Protein AF-A0A9X1HHQ0-F1 (afdb_monomer_lite)

Radius of gyration: 24.88 Å; chains: 1; bounding box: 49×27×58 Å

pLDDT: mean 76.07, std 9.06, range [57.66, 93.69]

Organism: NCBI:txid2872310

Secondary structure (DSSP, 8-state):
-HHHHHHHHHTT-PPEETTTTEETTSHHHHHHHHHHHHHHHHHHHHHHHHHHHHHHHHHHTT-----GGG-TTEEE-TTS-EEE-HHHHHHHHT-

Sequence (95 aa):
CLKYIRLLKDKNIAVWFEKESINTMDSKGEVLITIMASLAQQESQSLSQNVKLGLQYRYQQGKVQVNHNHFLGYTKDSDGHLVIDPEQAEVVKRI

Foldseek 3Di:
DVVVLVVCVVVVHWDADPVVRDIPVDPVNVVVVVVVVVVVVVVVVVVVVVVVVVQVVCVVVVNDQDDQVPDFQWDADPVGDTDGDVVRVVVVVVD

Structure (mmCIF, N/CA/C/O backbone):
data_AF-A0A9X1HHQ0-F1
#
_entry.id   AF-A0A9X1HHQ0-F1
#
loop_
_atom_site.group_PDB
_atom_site.id
_atom_site.type_symbol
_atom_site.label_atom_id
_atom_site.label_alt_id
_atom_site.label_comp_id
_atom_site.label_asym_id
_atom_site.label_entity_id
_atom_site.label_seq_id
_atom_site.pdbx_PDB_ins_code
_atom_site.Cartn_x
_atom_site.Cartn_y
_atom_site.Cartn_z
_atom_site.occupancy
_atom_site.B_iso_or_equiv
_atom_site.auth_seq_id
_atom_site.auth_comp_id
_atom_site.auth_asym_id
_atom_site.auth_atom_id
_atom_site.pdbx_PDB_model_num
ATOM 1 N N . CYS A 1 1 ? -1.082 -0.474 -13.867 1.00 63.66 1 CYS A N 1
ATOM 2 C CA . CYS A 1 1 ? -0.317 0.361 -14.822 1.00 63.66 1 CYS A CA 1
ATOM 3 C C . CYS A 1 1 ? 0.235 -0.419 -16.016 1.00 63.66 1 CYS A C 1
ATOM 5 O O . CYS A 1 1 ? -0.195 -0.133 -17.124 1.00 63.66 1 CYS A O 1
ATOM 7 N N . LEU A 1 2 ? 1.098 -1.428 -15.824 1.00 71.12 2 LEU A N 1
ATOM 8 C CA . LEU A 1 2 ? 1.720 -2.211 -16.916 1.00 71.12 2 LEU A CA 1
ATOM 9 C C . LEU A 1 2 ? 0.749 -2.713 -18.001 1.00 71.12 2 LEU A C 1
ATOM 11 O O . LEU A 1 2 ? 1.048 -2.625 -19.188 1.00 71.12 2 LEU A O 1
ATOM 15 N N . LYS A 1 3 ? -0.434 -3.195 -17.600 1.00 75.12 3 LYS A N 1
ATOM 16 C CA . LYS A 1 3 ? -1.471 -3.682 -18.525 1.00 75.12 3 LYS A CA 1
ATOM 17 C C . LYS A 1 3 ? -1.901 -2.622 -19.549 1.00 75.12 3 LYS A C 1
ATOM 19 O O . LYS A 1 3 ? -2.075 -2.949 -20.714 1.00 75.12 3 LYS A O 1
ATOM 24 N N . TYR A 1 4 ? -2.043 -1.365 -19.128 1.00 76.62 4 TYR A N 1
ATOM 25 C CA . TYR A 1 4 ? -2.479 -0.276 -20.007 1.00 76.62 4 TYR A CA 1
ATOM 26 C C . TYR A 1 4 ? -1.377 0.171 -20.967 1.00 76.62 4 TYR A C 1
ATOM 28 O O . TYR A 1 4 ? -1.661 0.432 -22.127 1.00 76.62 4 TYR A O 1
ATOM 36 N N . ILE A 1 5 ? -0.120 0.180 -20.516 1.00 75.50 5 ILE A N 1
ATOM 37 C CA . ILE A 1 5 ? 1.028 0.489 -21.380 1.00 75.50 5 ILE A CA 1
ATOM 38 C C . ILE A 1 5 ? 1.179 -0.584 -22.471 1.00 75.50 5 ILE A C 1
ATOM 40 O O . ILE A 1 5 ? 1.379 -0.243 -23.631 1.00 75.50 5 ILE A O 1
ATOM 44 N N . ARG A 1 6 ? 0.998 -1.871 -22.130 1.00 75.00 6 ARG A N 1
ATOM 45 C CA . ARG A 1 6 ? 0.999 -2.970 -23.115 1.00 75.00 6 ARG A CA 1
ATOM 46 C C . ARG A 1 6 ? -0.145 -2.843 -24.128 1.00 75.00 6 ARG A C 1
ATOM 48 O O . ARG A 1 6 ? 0.104 -2.912 -25.320 1.00 75.00 6 ARG A O 1
ATOM 55 N N . LEU A 1 7 ? -1.359 -2.535 -23.667 1.00 80.38 7 LEU A N 1
ATOM 56 C CA . LEU A 1 7 ? -2.514 -2.300 -24.548 1.00 80.38 7 LEU A CA 1
ATOM 57 C C . LEU A 1 7 ? -2.316 -1.121 -25.516 1.00 80.38 7 LEU A C 1
ATOM 59 O O . LEU A 1 7 ? -2.824 -1.154 -26.633 1.00 80.38 7 LEU A O 1
ATOM 63 N N . LEU A 1 8 ? -1.625 -0.061 -25.086 1.00 80.19 8 LEU A N 1
ATOM 64 C CA . LEU A 1 8 ? -1.298 1.083 -25.942 1.00 80.19 8 LEU A CA 1
ATOM 65 C C . LEU A 1 8 ? -0.216 0.719 -26.968 1.00 80.19 8 LEU A C 1
ATOM 67 O O . LEU A 1 8 ? -0.358 1.070 -28.138 1.00 80.19 8 LEU A O 1
ATOM 71 N N . LYS A 1 9 ? 0.792 -0.065 -26.563 1.00 73.62 9 LYS A N 1
ATOM 72 C CA . LYS A 1 9 ? 1.820 -0.613 -27.462 1.00 73.62 9 LYS A CA 1
ATOM 73 C C . LYS A 1 9 ? 1.214 -1.510 -28.547 1.00 73.62 9 LYS A C 1
ATOM 75 O O . LYS A 1 9 ? 1.548 -1.335 -29.713 1.00 73.62 9 LYS A O 1
ATOM 80 N N . ASP A 1 10 ? 0.260 -2.378 -28.201 1.00 80.50 10 ASP A N 1
ATOM 81 C CA . ASP A 1 10 ? -0.459 -3.236 -29.164 1.00 80.50 10 ASP A CA 1
ATOM 82 C C . ASP A 1 10 ? -1.248 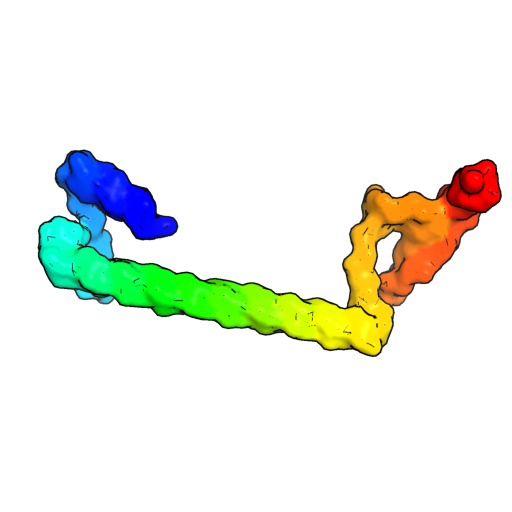-2.425 -30.209 1.00 80.50 10 ASP A C 1
ATOM 84 O O . ASP A 1 10 ? -1.518 -2.897 -31.312 1.00 80.50 10 ASP A O 1
ATOM 88 N N . LYS A 1 11 ? -1.602 -1.179 -29.875 1.00 85.12 11 LYS A N 1
ATOM 89 C CA . LYS A 1 11 ? -2.252 -0.216 -30.773 1.00 85.12 11 LYS A CA 1
ATOM 90 C C . LYS A 1 11 ? -1.266 0.719 -31.481 1.00 85.12 11 LYS A C 1
ATOM 92 O O . LYS A 1 11 ? -1.705 1.681 -32.106 1.00 85.12 11 LYS A O 1
ATOM 97 N N . ASN A 1 12 ? 0.041 0.455 -31.398 1.00 78.19 12 ASN A N 1
ATOM 98 C CA . ASN A 1 12 ? 1.109 1.302 -31.940 1.00 78.19 12 ASN A CA 1
ATOM 99 C C . ASN A 1 12 ? 1.136 2.733 -31.358 1.00 78.19 12 ASN A C 1
ATOM 101 O O . ASN A 1 12 ? 1.620 3.669 -31.995 1.00 78.19 12 ASN A O 1
ATOM 105 N N . ILE A 1 13 ? 0.625 2.921 -30.137 1.00 78.81 13 ILE A N 1
ATOM 106 C CA . ILE A 1 13 ? 0.623 4.210 -29.440 1.00 78.81 13 ILE A CA 1
ATOM 107 C C . ILE A 1 13 ? 1.834 4.259 -28.507 1.00 78.81 13 ILE A C 1
ATOM 109 O O . ILE A 1 13 ? 1.890 3.550 -27.500 1.00 78.81 13 ILE A O 1
ATOM 113 N N . ALA A 1 14 ? 2.800 5.117 -28.836 1.00 74.50 14 ALA A N 1
ATOM 114 C CA . ALA A 1 14 ? 3.984 5.339 -28.017 1.00 74.50 14 ALA A CA 1
ATOM 115 C C . ALA A 1 14 ? 3.654 6.205 -26.791 1.00 74.50 14 ALA A C 1
ATOM 117 O O . ALA A 1 14 ? 3.071 7.282 -26.905 1.00 74.50 14 ALA A O 1
ATOM 118 N N . VAL A 1 15 ? 4.072 5.748 -25.615 1.00 77.62 15 VAL A N 1
ATOM 119 C CA . VAL A 1 15 ? 4.075 6.524 -24.370 1.00 77.62 15 VAL A CA 1
ATOM 120 C C . VAL A 1 15 ? 5.503 6.988 -24.101 1.00 77.62 15 VAL A C 1
ATOM 122 O O . VAL A 1 15 ? 6.417 6.164 -23.985 1.00 77.62 15 VAL A O 1
ATOM 125 N N . TRP A 1 16 ? 5.685 8.302 -24.016 1.00 78.75 16 TRP A N 1
ATOM 126 C CA . TRP A 1 16 ? 6.960 8.932 -23.694 1.00 78.75 16 TRP A CA 1
ATOM 127 C C . TRP A 1 16 ? 6.998 9.316 -22.215 1.00 78.75 16 TRP A C 1
ATOM 129 O O . TRP A 1 16 ? 6.103 10.000 -21.721 1.00 78.75 16 TRP A O 1
ATOM 139 N N . PHE A 1 17 ? 8.040 8.887 -21.510 1.00 79.00 17 PHE A N 1
ATOM 140 C CA . PHE A 1 17 ? 8.288 9.281 -20.127 1.00 79.00 17 PHE A CA 1
ATOM 141 C C . PHE A 1 17 ? 9.312 10.417 -20.108 1.00 79.00 17 PHE A C 1
ATOM 143 O O . PHE A 1 17 ? 10.509 10.167 -20.217 1.00 79.00 17 PHE A O 1
ATOM 150 N N . GLU A 1 18 ? 8.851 11.663 -19.956 1.00 73.31 18 GLU A N 1
ATOM 151 C CA . GLU A 1 18 ? 9.713 12.859 -20.000 1.00 73.31 18 GLU A CA 1
ATOM 152 C C . GLU A 1 18 ? 10.811 12.849 -18.938 1.00 73.31 18 GLU A C 1
ATOM 154 O O . GLU A 1 18 ? 11.966 13.135 -19.232 1.00 73.31 18 GLU A O 1
ATOM 159 N N . LYS A 1 19 ? 10.459 12.472 -17.705 1.00 73.31 19 LYS A N 1
ATOM 160 C CA . LYS A 1 19 ? 11.385 12.495 -16.569 1.0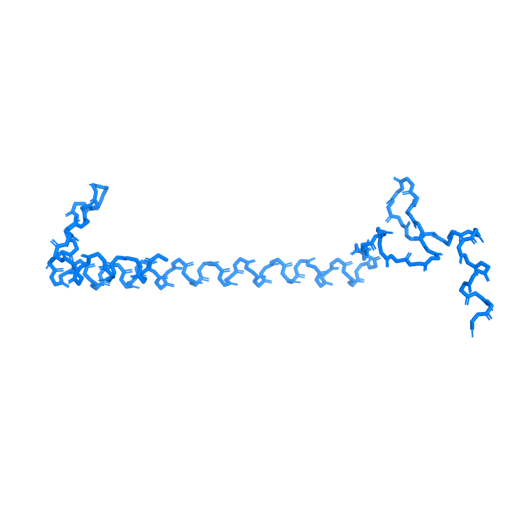0 73.31 19 LYS A CA 1
ATOM 161 C C . LYS A 1 19 ? 12.549 11.516 -16.728 1.00 73.31 19 LYS A C 1
ATOM 163 O O . LYS A 1 19 ? 13.635 11.781 -16.227 1.00 73.31 19 LYS A O 1
ATOM 168 N N . GLU A 1 20 ? 12.315 10.400 -17.412 1.00 68.19 20 GLU A N 1
ATOM 169 C CA . GLU A 1 20 ? 13.331 9.364 -17.617 1.00 68.19 20 GLU A CA 1
ATOM 170 C C . GLU A 1 20 ? 13.906 9.372 -19.039 1.00 68.19 20 GLU A C 1
ATOM 172 O O . GLU A 1 20 ? 14.852 8.644 -19.315 1.00 68.19 20 GLU A O 1
ATOM 177 N N . SER A 1 21 ? 13.387 10.232 -19.925 1.00 73.19 21 SER A N 1
ATOM 178 C CA . SER A 1 21 ? 13.742 10.312 -21.348 1.00 73.19 21 SER A CA 1
ATOM 179 C C . SER A 1 21 ? 13.603 8.966 -22.075 1.00 73.19 21 SER A C 1
ATOM 181 O O . SER A 1 21 ? 14.495 8.529 -22.805 1.00 73.19 21 SER A O 1
ATOM 183 N N . ILE A 1 22 ? 12.485 8.266 -21.837 1.00 73.81 22 ILE A N 1
ATOM 184 C CA . ILE A 1 22 ? 12.274 6.896 -22.330 1.00 73.81 22 ILE A CA 1
ATOM 185 C C . ILE A 1 22 ? 11.067 6.797 -23.241 1.00 73.81 22 ILE A C 1
ATOM 187 O O . ILE A 1 22 ? 9.960 7.221 -22.904 1.00 73.81 22 ILE A O 1
ATOM 191 N N . ASN A 1 23 ? 11.288 6.121 -24.368 1.00 74.81 23 ASN A N 1
ATOM 192 C CA . ASN A 1 23 ? 10.248 5.687 -25.281 1.00 74.81 23 ASN A CA 1
ATOM 193 C C . ASN A 1 23 ? 9.875 4.222 -25.015 1.00 74.81 23 ASN A C 1
ATOM 195 O O . ASN A 1 23 ? 10.725 3.334 -25.053 1.00 74.81 23 ASN A O 1
ATOM 199 N N . THR A 1 24 ? 8.588 3.960 -24.800 1.00 69.69 24 THR A N 1
ATOM 200 C CA . THR A 1 24 ? 8.030 2.603 -24.633 1.00 69.69 24 THR A C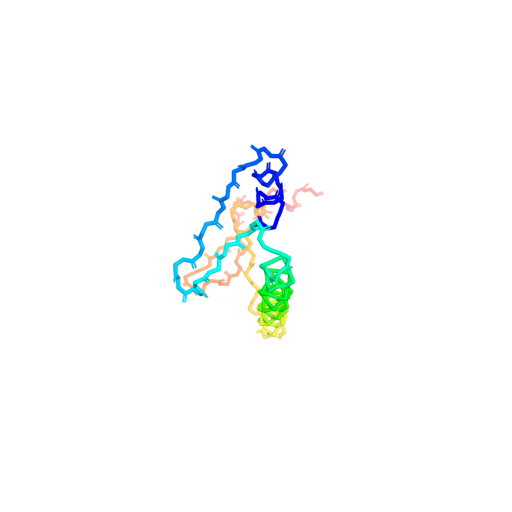A 1
ATOM 201 C C . THR A 1 24 ? 8.131 1.704 -25.866 1.00 69.69 24 THR A C 1
ATOM 203 O O . THR A 1 24 ? 7.948 0.491 -25.741 1.00 69.69 24 THR A O 1
ATOM 206 N N . MET A 1 25 ? 8.418 2.269 -27.041 1.00 70.69 25 MET A N 1
ATOM 207 C CA . MET A 1 25 ? 8.632 1.509 -28.277 1.00 70.69 25 MET A CA 1
ATOM 208 C C . MET A 1 25 ? 10.035 0.896 -28.374 1.00 70.69 25 MET A C 1
ATOM 210 O O . MET A 1 25 ? 10.219 -0.052 -29.134 1.00 70.69 25 MET A O 1
ATOM 214 N N . ASP A 1 26 ? 11.012 1.392 -27.607 1.00 71.25 26 ASP A N 1
ATOM 215 C CA . ASP A 1 26 ? 12.359 0.820 -27.586 1.00 71.25 26 ASP A CA 1
ATOM 216 C C . ASP A 1 26 ? 12.434 -0.381 -26.625 1.00 71.25 26 ASP A C 1
ATOM 218 O O . ASP A 1 26 ? 11.857 -0.388 -25.534 1.00 71.25 26 ASP A O 1
ATOM 222 N N . SER A 1 27 ? 13.193 -1.400 -27.023 1.00 66.19 27 SER A N 1
ATOM 223 C CA . SER A 1 27 ? 13.471 -2.627 -26.263 1.00 66.19 27 SER A CA 1
ATOM 224 C C . SER A 1 27 ? 13.989 -2.360 -24.840 1.00 66.19 27 SER A C 1
ATOM 226 O O . SER A 1 27 ? 13.658 -3.089 -23.904 1.00 66.19 27 SER A O 1
ATOM 228 N N . LYS A 1 28 ? 14.738 -1.266 -24.647 1.00 67.19 28 LYS A N 1
ATOM 229 C CA . LYS A 1 28 ? 15.244 -0.820 -23.339 1.00 67.19 28 LYS A CA 1
ATOM 230 C C . LYS A 1 28 ? 14.142 -0.287 -22.416 1.00 67.19 28 LYS A C 1
ATOM 232 O O . LYS A 1 28 ? 14.227 -0.459 -21.200 1.00 67.19 28 LYS A O 1
ATOM 237 N N . GLY A 1 29 ? 13.096 0.320 -22.982 1.00 68.75 29 GLY A N 1
ATOM 238 C CA . GLY A 1 29 ? 11.979 0.886 -22.225 1.00 68.75 29 GLY A CA 1
ATOM 239 C C . GLY A 1 29 ? 11.125 -0.185 -21.550 1.00 68.75 29 GLY A C 1
ATOM 240 O O . GLY A 1 29 ? 10.689 -0.010 -20.415 1.00 68.75 29 GLY A O 1
ATOM 241 N N . GLU A 1 30 ? 10.938 -1.336 -22.196 1.00 71.00 30 GLU A N 1
ATOM 242 C CA . GLU A 1 30 ? 10.144 -2.436 -21.636 1.00 71.00 30 GLU A CA 1
ATOM 243 C C . GLU A 1 30 ? 10.801 -3.072 -20.403 1.00 71.00 30 GLU A C 1
ATOM 245 O O . GLU A 1 30 ? 10.125 -3.341 -19.402 1.00 71.00 30 GLU A O 1
ATOM 250 N N . VAL A 1 31 ? 12.124 -3.252 -20.443 1.00 76.88 31 VAL A N 1
ATOM 251 C CA . VAL A 1 31 ? 12.896 -3.775 -19.310 1.00 76.88 31 VAL A CA 1
ATOM 252 C C . VAL A 1 31 ? 12.827 -2.807 -18.130 1.00 76.88 31 VAL A C 1
ATOM 254 O O . VAL A 1 31 ? 12.502 -3.230 -17.019 1.00 76.88 31 VAL A O 1
ATOM 257 N N . LEU A 1 32 ? 13.043 -1.507 -18.357 1.00 77.25 32 LEU A N 1
ATOM 258 C CA . LEU A 1 32 ? 13.016 -0.531 -17.268 1.00 77.25 32 LEU A CA 1
ATOM 259 C C . LEU A 1 32 ? 11.625 -0.386 -16.640 1.00 77.25 32 LEU A C 1
ATOM 261 O O . LEU A 1 32 ? 11.504 -0.366 -15.419 1.00 77.25 32 LEU A O 1
ATOM 265 N N . ILE A 1 33 ? 10.560 -0.358 -17.445 1.00 78.00 33 ILE A N 1
ATOM 266 C CA . ILE A 1 33 ? 9.186 -0.284 -16.925 1.00 78.00 33 ILE A CA 1
ATOM 267 C C . ILE A 1 33 ? 8.846 -1.531 -16.112 1.00 78.00 33 ILE A 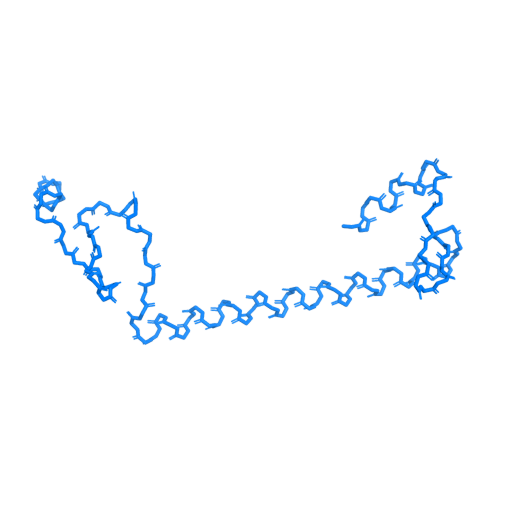C 1
ATOM 269 O O . ILE A 1 33 ? 8.169 -1.434 -15.089 1.00 78.00 33 ILE A O 1
ATOM 273 N N . THR A 1 34 ? 9.327 -2.700 -16.534 1.00 80.56 34 THR A N 1
ATOM 274 C CA . THR A 1 34 ? 9.142 -3.942 -15.778 1.00 80.56 34 THR A CA 1
ATOM 275 C C . THR A 1 34 ? 9.870 -3.879 -14.432 1.00 80.56 34 THR A C 1
ATOM 277 O O . THR A 1 34 ? 9.288 -4.249 -13.411 1.00 80.56 34 THR A O 1
ATOM 280 N N . ILE A 1 35 ? 11.096 -3.346 -14.396 1.00 82.81 35 ILE A N 1
ATOM 281 C CA . ILE A 1 35 ? 11.862 -3.138 -13.156 1.00 82.81 35 ILE A CA 1
ATOM 282 C C . ILE A 1 35 ? 11.154 -2.134 -12.238 1.00 82.81 35 ILE A C 1
ATOM 284 O O . ILE A 1 35 ? 10.894 -2.452 -11.080 1.00 82.81 35 ILE A O 1
ATOM 288 N N . MET A 1 36 ? 10.769 -0.962 -12.750 1.00 81.56 36 MET A N 1
ATOM 289 C CA . MET A 1 36 ? 10.047 0.058 -11.979 1.00 81.56 36 MET A CA 1
ATOM 290 C C . MET A 1 36 ? 8.724 -0.469 -11.425 1.00 81.56 36 MET A C 1
ATOM 292 O O . MET A 1 36 ? 8.384 -0.221 -10.271 1.00 81.56 36 MET A O 1
ATOM 296 N N . ALA A 1 37 ? 7.980 -1.233 -12.224 1.00 84.06 37 ALA A N 1
ATOM 297 C CA . ALA A 1 37 ? 6.753 -1.862 -11.765 1.00 84.06 37 ALA A CA 1
ATOM 298 C C . ALA A 1 37 ? 7.014 -2.902 -10.670 1.00 84.06 37 ALA A C 1
ATOM 300 O O . ALA A 1 37 ? 6.216 -3.005 -9.743 1.00 84.06 37 ALA A O 1
ATOM 301 N N . SER A 1 38 ? 8.120 -3.644 -10.757 1.00 86.00 38 SER A N 1
ATOM 302 C CA . SER A 1 38 ? 8.514 -4.625 -9.740 1.00 86.00 38 SER A CA 1
ATOM 303 C C . SER A 1 38 ? 8.880 -3.938 -8.422 1.00 86.00 38 SER A C 1
ATOM 305 O O . SER A 1 38 ? 8.410 -4.362 -7.369 1.00 86.00 38 SER A O 1
ATOM 307 N N . LEU A 1 39 ? 9.627 -2.830 -8.482 1.00 86.38 39 LEU A N 1
ATOM 308 C CA . LEU A 1 39 ? 9.958 -2.004 -7.317 1.00 86.38 39 LEU A CA 1
ATOM 309 C C . LEU A 1 39 ? 8.703 -1.404 -6.673 1.00 86.38 39 LEU A C 1
ATOM 311 O O . LEU A 1 39 ? 8.465 -1.609 -5.486 1.00 86.38 39 LEU A O 1
ATOM 315 N N . ALA A 1 40 ? 7.840 -0.756 -7.459 1.00 82.00 40 ALA A N 1
ATOM 316 C CA . ALA A 1 40 ? 6.588 -0.191 -6.956 1.00 82.00 40 ALA A CA 1
ATOM 317 C C . ALA A 1 40 ? 5.659 -1.268 -6.360 1.00 82.00 40 ALA A C 1
ATOM 319 O O . ALA A 1 40 ? 4.973 -1.036 -5.362 1.00 82.00 40 ALA A O 1
ATOM 320 N N . GLN A 1 41 ? 5.642 -2.470 -6.946 1.00 86.44 41 GLN A N 1
ATOM 321 C CA . GLN A 1 41 ? 4.891 -3.608 -6.421 1.00 86.44 41 GLN A CA 1
ATOM 322 C C . GLN A 1 41 ? 5.451 -4.081 -5.073 1.00 86.44 41 GLN A C 1
ATOM 324 O O . GLN A 1 41 ? 4.672 -4.350 -4.156 1.00 86.44 41 GLN A O 1
ATOM 329 N N . GLN A 1 42 ? 6.776 -4.163 -4.941 1.00 92.12 42 GLN A N 1
ATOM 330 C CA . GLN A 1 42 ? 7.447 -4.528 -3.695 1.00 92.12 42 GLN A CA 1
ATOM 331 C C . GLN A 1 42 ? 7.189 -3.490 -2.594 1.00 92.12 42 GLN A C 1
ATOM 333 O O . GLN A 1 42 ? 6.855 -3.860 -1.468 1.00 92.12 42 GLN A O 1
ATOM 338 N N . GLU A 1 43 ? 7.271 -2.197 -2.911 1.00 88.19 43 GLU A N 1
ATOM 339 C CA . GLU A 1 43 ? 6.959 -1.115 -1.971 1.00 88.19 43 GLU A CA 1
ATOM 340 C C . GLU A 1 43 ? 5.501 -1.164 -1.509 1.00 88.19 43 GLU A C 1
ATOM 342 O O . GLU A 1 43 ? 5.222 -1.081 -0.312 1.00 88.19 43 GLU A O 1
ATOM 347 N N . SER A 1 44 ? 4.562 -1.376 -2.435 1.00 91.44 44 SER A N 1
ATOM 348 C CA . SER A 1 44 ? 3.141 -1.519 -2.107 1.00 91.44 44 SER A CA 1
ATOM 349 C C . SER A 1 44 ? 2.880 -2.711 -1.177 1.00 91.44 44 SER A C 1
ATOM 351 O O . SER A 1 44 ? 2.119 -2.599 -0.211 1.00 91.44 44 SER A O 1
ATOM 353 N N . GLN A 1 45 ? 3.546 -3.846 -1.421 1.00 93.44 45 GLN A N 1
ATOM 354 C CA . GLN A 1 45 ? 3.455 -5.025 -0.557 1.00 93.44 45 GLN A CA 1
ATOM 355 C C . GLN A 1 45 ? 4.037 -4.763 0.834 1.00 93.44 45 GLN A C 1
ATOM 357 O O . GLN A 1 45 ? 3.381 -5.078 1.827 1.00 93.44 45 GLN A O 1
ATOM 362 N N . SER A 1 46 ? 5.221 -4.149 0.906 1.00 93.69 46 SER A N 1
ATOM 363 C CA . SER A 1 46 ? 5.867 -3.761 2.164 1.00 93.69 46 SER A CA 1
ATOM 364 C C . SER A 1 46 ? 4.974 -2.825 2.984 1.00 93.69 46 SER A C 1
ATOM 366 O O . SER A 1 46 ? 4.698 -3.080 4.157 1.00 93.69 46 SER A O 1
ATOM 368 N N . LEU A 1 47 ? 4.402 -1.797 2.349 1.00 92.94 47 LEU A N 1
ATOM 369 C CA . LEU A 1 47 ? 3.471 -0.878 3.000 1.00 92.94 47 LEU A CA 1
ATOM 370 C C . LEU A 1 47 ? 2.228 -1.605 3.532 1.00 92.94 47 LEU A C 1
ATOM 372 O O . LEU A 1 47 ? 1.827 -1.394 4.677 1.00 92.94 47 LEU A O 1
ATOM 376 N N . SER A 1 48 ? 1.629 -2.489 2.730 1.00 92.38 48 SER A N 1
ATOM 377 C CA . SER A 1 48 ? 0.463 -3.274 3.150 1.00 92.38 48 SER A CA 1
ATOM 378 C C . SER A 1 48 ? 0.777 -4.173 4.350 1.00 92.38 48 SER A C 1
ATOM 380 O O . SER A 1 48 ? -0.026 -4.259 5.283 1.00 92.38 48 SER A O 1
ATOM 382 N N . GLN A 1 49 ? 1.951 -4.812 4.363 1.00 93.69 49 GLN A N 1
ATOM 383 C CA . GLN A 1 49 ? 2.409 -5.614 5.497 1.00 93.69 49 GLN A CA 1
ATOM 384 C C . GLN A 1 49 ? 2.581 -4.760 6.754 1.00 93.69 49 GLN A C 1
ATOM 386 O O . GLN A 1 49 ? 2.062 -5.131 7.806 1.00 93.69 49 GLN A O 1
ATOM 391 N N . ASN A 1 50 ? 3.208 -3.589 6.640 1.00 93.00 50 ASN A N 1
ATOM 392 C CA . ASN A 1 50 ? 3.393 -2.674 7.767 1.00 93.00 50 ASN A CA 1
ATOM 393 C C . ASN A 1 50 ? 2.055 -2.198 8.350 1.00 93.00 50 ASN A C 1
ATOM 395 O O . ASN A 1 50 ? 1.884 -2.168 9.569 1.00 93.00 50 ASN A O 1
ATOM 399 N N . VAL A 1 51 ? 1.068 -1.897 7.499 1.00 89.94 51 VAL A N 1
ATOM 400 C CA . VAL A 1 51 ? -0.289 -1.540 7.945 1.00 89.94 51 VAL A CA 1
ATOM 401 C C . VAL A 1 51 ? -0.948 -2.700 8.696 1.00 89.94 51 VAL A C 1
ATOM 403 O O . VAL A 1 51 ? -1.501 -2.488 9.777 1.00 89.94 51 VAL A O 1
ATOM 406 N N . LYS A 1 52 ? -0.869 -3.930 8.167 1.00 89.56 52 LYS A N 1
ATOM 407 C CA . LYS A 1 52 ? -1.418 -5.127 8.831 1.00 89.56 52 LYS A CA 1
ATOM 408 C C . LYS A 1 52 ? -0.755 -5.384 10.180 1.00 89.56 52 LYS A C 1
ATOM 410 O O . LYS A 1 52 ? -1.456 -5.643 11.155 1.00 89.56 52 LYS A O 1
ATOM 415 N N . LEU A 1 53 ? 0.567 -5.263 10.250 1.00 90.75 53 LEU A N 1
ATOM 416 C CA . LEU A 1 53 ? 1.322 -5.432 11.486 1.00 90.75 53 LEU A CA 1
ATOM 417 C C . LEU A 1 53 ? 0.937 -4.354 12.517 1.00 90.75 53 LEU A C 1
ATOM 419 O O . LEU A 1 53 ? 0.673 -4.665 13.674 1.00 90.75 53 LEU A O 1
ATOM 423 N N . GLY A 1 54 ? 0.786 -3.098 12.087 1.00 90.62 54 GLY A N 1
ATOM 424 C CA . GLY A 1 54 ? 0.292 -2.012 12.941 1.00 90.62 54 GLY A CA 1
ATOM 425 C C . GLY A 1 54 ? -1.145 -2.217 13.439 1.00 90.62 54 GLY A C 1
ATOM 426 O O . GLY A 1 54 ? -1.487 -1.799 14.545 1.00 90.62 54 GLY A O 1
ATOM 427 N N . LEU A 1 55 ? -2.007 -2.871 12.656 1.00 85.88 55 LEU A N 1
ATOM 428 C CA . LEU A 1 55 ? -3.331 -3.318 13.106 1.00 85.88 55 LEU A CA 1
ATOM 429 C C . LEU A 1 55 ? -3.224 -4.443 14.144 1.00 85.88 55 LEU A C 1
ATOM 431 O O . LEU A 1 55 ? -3.866 -4.351 15.186 1.00 85.88 55 LEU A O 1
ATOM 435 N N . GLN A 1 56 ? -2.372 -5.446 13.916 1.00 86.44 56 GLN A N 1
ATOM 436 C CA . GLN A 1 56 ? -2.142 -6.534 14.874 1.00 86.44 56 GLN A CA 1
ATOM 437 C C . GLN A 1 56 ? -1.622 -6.021 16.222 1.00 86.44 56 GLN A C 1
ATOM 439 O O . GLN A 1 56 ? -2.150 -6.414 17.260 1.00 86.44 56 GLN A O 1
ATOM 444 N N . TYR A 1 57 ? -0.662 -5.092 16.224 1.00 88.31 57 TYR A N 1
ATOM 445 C CA . TYR A 1 57 ? -0.185 -4.466 17.460 1.00 88.31 57 TYR A CA 1
ATOM 446 C C . TYR A 1 57 ? -1.290 -3.698 18.188 1.00 88.31 57 TYR A C 1
ATOM 448 O O . TYR A 1 57 ? -1.394 -3.773 19.411 1.00 88.31 57 TYR A O 1
ATOM 456 N N . ARG A 1 58 ? -2.157 -2.990 17.452 1.00 83.62 58 ARG A N 1
ATOM 457 C CA . ARG A 1 58 ? -3.320 -2.320 18.051 1.00 83.62 58 ARG A CA 1
ATOM 458 C C . ARG A 1 58 ? -4.290 -3.318 18.681 1.00 83.62 58 ARG A C 1
ATOM 460 O O . ARG A 1 58 ? -4.758 -3.067 19.788 1.00 83.62 58 ARG A O 1
ATOM 467 N N . TYR A 1 59 ? -4.534 -4.459 18.037 1.00 81.81 59 TYR A N 1
ATOM 468 C CA . TYR A 1 59 ? -5.365 -5.525 18.601 1.00 81.81 59 TYR A CA 1
ATOM 469 C C . TYR A 1 59 ? -4.753 -6.148 19.862 1.00 81.81 59 TYR A C 1
ATOM 471 O O . TYR A 1 59 ? -5.474 -6.347 20.834 1.00 81.81 59 TYR A O 1
ATOM 479 N N . GLN A 1 60 ? -3.435 -6.376 19.897 1.00 82.19 60 GLN A N 1
ATOM 480 C CA . GLN A 1 60 ? -2.734 -6.861 21.097 1.00 82.19 60 GLN A CA 1
ATOM 481 C C . GLN A 1 60 ? -2.833 -5.882 22.277 1.00 82.19 60 GLN A C 1
ATOM 483 O O . GLN A 1 60 ? -2.897 -6.306 23.425 1.00 82.19 60 GLN A O 1
ATOM 488 N N . GLN A 1 61 ? -2.891 -4.576 22.003 1.00 83.81 61 GLN A N 1
ATOM 489 C CA . GLN A 1 61 ? -3.107 -3.533 23.013 1.00 83.81 61 GLN A CA 1
ATOM 490 C C . GLN A 1 61 ? -4.590 -3.338 23.389 1.00 83.81 61 GLN A C 1
ATOM 492 O O . GLN A 1 61 ? -4.914 -2.381 24.088 1.00 83.81 61 GLN A O 1
ATOM 497 N N . GLY A 1 62 ? -5.506 -4.177 22.889 1.00 74.75 62 GLY A N 1
ATOM 498 C CA . GLY A 1 62 ? -6.949 -4.060 23.138 1.00 74.75 62 GLY A CA 1
ATOM 499 C C . GLY A 1 62 ? -7.644 -2.917 22.384 1.00 74.75 62 GLY A C 1
ATOM 500 O O . GLY A 1 62 ? -8.840 -2.701 22.558 1.00 74.75 62 GLY A O 1
ATOM 501 N N . LYS A 1 63 ? -6.937 -2.195 21.505 1.00 71.12 63 LYS A N 1
ATOM 502 C CA . LYS A 1 63 ? -7.472 -1.071 20.717 1.00 71.12 63 LYS A CA 1
ATOM 503 C C . LYS A 1 63 ? -8.107 -1.576 19.424 1.00 71.12 63 LYS A C 1
ATOM 505 O O . LYS A 1 63 ? -7.591 -1.355 18.325 1.00 71.12 63 LYS A O 1
ATOM 510 N N . VAL A 1 64 ? -9.223 -2.289 19.548 1.00 66.31 64 VAL A N 1
ATOM 511 C CA . VAL A 1 64 ? -9.961 -2.821 18.396 1.00 66.31 64 VAL A CA 1
ATOM 512 C C . VAL A 1 64 ? -10.865 -1.733 17.809 1.00 66.31 64 VAL A C 1
ATOM 514 O O . VAL A 1 64 ? -11.808 -1.271 18.445 1.00 66.31 64 VAL A O 1
ATOM 517 N N . GLN A 1 65 ? -10.605 -1.319 16.566 1.00 65.12 65 GLN A N 1
ATOM 518 C CA . GLN A 1 65 ? -11.560 -0.511 15.803 1.00 65.12 65 GLN A CA 1
ATOM 519 C C . GLN A 1 65 ? -12.589 -1.429 15.141 1.00 65.12 65 GLN A C 1
ATOM 521 O O . GLN A 1 65 ? -12.340 -1.977 14.070 1.00 65.12 65 GLN A O 1
ATOM 526 N N . VAL A 1 66 ? -13.742 -1.598 15.786 1.00 66.94 66 VAL A N 1
ATOM 527 C CA . VAL A 1 66 ? -14.906 -2.270 15.195 1.00 66.94 66 VAL A CA 1
ATOM 528 C C . VAL A 1 66 ? -15.777 -1.235 14.479 1.00 66.94 66 VAL A C 1
ATOM 530 O O . VAL A 1 66 ? -15.917 -0.093 14.933 1.00 66.94 66 VAL A O 1
ATOM 533 N N . ASN A 1 67 ? -16.332 -1.623 13.330 1.00 62.72 67 ASN A N 1
ATOM 534 C CA . ASN A 1 67 ? -17.287 -0.808 12.589 1.00 62.72 67 ASN A CA 1
ATOM 535 C C . ASN A 1 67 ? -18.631 -0.792 13.335 1.00 62.72 67 ASN A C 1
ATOM 537 O O . ASN A 1 67 ? -19.400 -1.743 13.252 1.00 62.72 67 ASN A O 1
ATOM 541 N N . HIS A 1 68 ? -18.897 0.288 14.064 1.00 62.56 68 HIS A N 1
ATOM 542 C CA . HIS A 1 68 ? -20.102 0.471 14.878 1.00 62.56 68 HIS A CA 1
ATOM 543 C C . HIS A 1 68 ? -21.368 0.702 14.039 1.00 62.56 68 HIS A C 1
ATOM 545 O O . HIS A 1 68 ? -22.464 0.504 14.542 1.00 62.56 68 HIS A O 1
ATOM 551 N N . ASN A 1 69 ? -21.251 1.037 12.747 1.00 61.38 69 ASN A N 1
ATOM 552 C CA . ASN A 1 69 ? -22.427 1.258 11.895 1.00 61.38 69 ASN A CA 1
ATOM 553 C C . ASN A 1 69 ? -23.200 -0.030 11.572 1.00 61.38 69 ASN A C 1
ATOM 555 O O . ASN A 1 69 ? -24.321 0.048 11.087 1.00 61.38 69 ASN A O 1
ATOM 559 N N . HIS A 1 70 ? -22.590 -1.203 11.758 1.00 63.28 70 HIS A N 1
ATOM 560 C CA . HIS A 1 70 ? -23.200 -2.500 11.432 1.00 63.28 70 HIS A CA 1
ATOM 561 C C . HIS A 1 70 ? -23.051 -3.522 12.573 1.00 63.28 70 HIS A C 1
ATOM 563 O O . HIS A 1 70 ? -23.251 -4.716 12.352 1.00 63.28 70 HIS A O 1
ATOM 569 N N . PHE A 1 71 ? -22.674 -3.086 13.783 1.00 68.88 71 PHE A N 1
ATOM 570 C CA . PHE A 1 71 ? -22.486 -3.976 14.930 1.00 68.88 71 PHE A CA 1
ATOM 571 C C . PHE A 1 71 ? -23.670 -3.837 15.894 1.00 68.88 71 PHE A C 1
ATOM 573 O O . PHE A 1 71 ? -23.722 -2.923 16.709 1.00 68.88 71 PHE A O 1
ATOM 580 N N . LEU A 1 72 ? -24.655 -4.725 15.739 1.00 68.62 72 LEU A N 1
ATOM 581 C CA . LEU A 1 72 ? -25.914 -4.691 16.487 1.00 68.62 72 LEU A CA 1
ATOM 582 C C . LEU A 1 72 ? -25.663 -4.868 17.996 1.00 68.62 72 LEU A C 1
ATOM 584 O O . LEU A 1 72 ? -24.955 -5.793 18.398 1.00 68.62 72 LEU A O 1
ATOM 588 N N . GLY A 1 73 ? -26.261 -4.014 18.828 1.00 68.44 73 GLY A N 1
ATOM 589 C CA . GLY A 1 73 ? -26.160 -4.112 20.292 1.00 68.44 73 GLY A CA 1
ATOM 590 C C . GLY A 1 73 ? -24.961 -3.395 20.922 1.00 68.44 73 GLY A C 1
ATOM 591 O O . GLY A 1 73 ? -24.829 -3.416 22.146 1.00 68.44 73 GLY A O 1
ATOM 592 N N . TYR A 1 74 ? -24.103 -2.745 20.128 1.00 70.19 74 TYR A N 1
ATOM 593 C CA . TYR A 1 74 ? -22.924 -2.028 20.619 1.00 70.19 74 TYR A CA 1
ATOM 594 C C . TYR A 1 74 ? -22.752 -0.670 19.927 1.00 70.19 74 TYR A C 1
ATOM 596 O O . TYR A 1 74 ? -22.787 -0.564 18.704 1.00 70.19 74 TYR A O 1
ATOM 604 N N . THR A 1 75 ? -22.471 0.361 20.718 1.00 71.38 75 THR A N 1
ATOM 605 C CA . THR A 1 75 ? -22.126 1.720 20.282 1.00 71.38 75 THR A CA 1
ATOM 606 C C . THR A 1 75 ? -20.719 2.106 20.766 1.00 71.38 75 THR A C 1
ATOM 608 O O . THR A 1 75 ? -20.043 1.305 21.413 1.00 71.38 75 THR A O 1
ATOM 611 N N . LYS A 1 76 ? -20.227 3.302 20.425 1.00 68.19 76 LYS A N 1
ATOM 612 C CA . LYS A 1 76 ? -18.951 3.838 20.932 1.00 68.19 76 LYS A CA 1
ATOM 613 C C . LYS A 1 76 ? -19.172 4.951 21.952 1.00 68.19 76 LYS A C 1
ATOM 615 O O . LYS A 1 76 ? -20.020 5.810 21.728 1.00 68.19 76 LYS A O 1
ATOM 620 N N . ASP A 1 77 ? -18.376 4.965 23.022 1.00 69.56 77 ASP A N 1
ATOM 621 C CA . ASP A 1 77 ? -18.279 6.129 23.913 1.00 69.56 77 ASP A CA 1
ATOM 622 C C . ASP A 1 77 ? -17.425 7.258 23.301 1.00 69.56 77 ASP A C 1
ATOM 624 O O . ASP A 1 77 ? -16.850 7.123 22.214 1.00 69.56 77 ASP A O 1
ATOM 628 N N . SER A 1 78 ? -17.332 8.384 24.014 1.00 70.69 78 SER A N 1
ATOM 629 C CA . SER A 1 78 ? -16.499 9.541 23.654 1.00 70.69 78 SER A CA 1
ATOM 630 C C . SER A 1 78 ? -15.010 9.214 23.490 1.00 70.69 78 SER A C 1
ATOM 632 O O . SER A 1 78 ? -14.312 9.917 22.762 1.00 70.69 78 SER A O 1
ATOM 634 N N . ASP A 1 79 ? -14.539 8.143 24.126 1.00 67.12 79 ASP A N 1
ATOM 635 C CA . ASP A 1 79 ? -13.157 7.664 24.103 1.00 67.12 79 ASP A CA 1
ATOM 636 C C . ASP A 1 79 ? -12.933 6.558 23.048 1.00 67.12 79 ASP A C 1
ATOM 638 O O . ASP A 1 79 ? -11.812 6.089 22.827 1.00 67.12 79 ASP A O 1
ATOM 642 N N . GLY A 1 80 ? -13.986 6.177 22.318 1.00 67.94 80 GLY A N 1
ATOM 643 C CA . GLY A 1 80 ? -13.959 5.217 21.226 1.00 67.94 80 GLY A CA 1
ATOM 644 C C . GLY A 1 80 ? -13.995 3.747 21.650 1.00 67.94 80 GLY A C 1
ATOM 645 O O . GLY A 1 80 ? -13.758 2.892 20.783 1.00 67.94 80 GLY A O 1
ATOM 646 N N . HIS A 1 81 ? -14.299 3.448 22.918 1.00 70.62 81 HIS A N 1
ATOM 647 C CA . HIS A 1 81 ? -14.516 2.087 23.412 1.00 70.62 81 HIS A CA 1
ATOM 648 C C . HIS A 1 81 ? -15.913 1.583 23.051 1.00 70.62 81 HIS A C 1
ATOM 650 O O . HIS A 1 81 ? -16.865 2.354 22.978 1.00 70.62 81 HIS A O 1
ATOM 656 N N . LEU A 1 82 ? -16.035 0.274 22.819 1.00 72.31 82 LEU A N 1
ATOM 657 C CA . LEU A 1 82 ? -17.321 -0.370 22.555 1.00 72.31 82 LEU A CA 1
ATOM 658 C C . LEU A 1 82 ? -18.120 -0.483 23.851 1.00 72.31 82 LEU A C 1
ATOM 660 O O . LEU A 1 82 ? -17.706 -1.180 24.777 1.00 72.31 82 LEU A O 1
ATOM 664 N N . VAL A 1 83 ? -19.276 0.166 23.884 1.00 72.06 83 VAL A N 1
ATOM 665 C CA . VAL A 1 83 ? -20.236 0.118 24.987 1.00 72.06 83 VAL A CA 1
ATOM 666 C C . VAL A 1 83 ? -21.514 -0.543 24.487 1.00 72.06 83 VAL A C 1
ATOM 668 O O . VAL A 1 83 ? -21.879 -0.405 23.324 1.00 72.06 83 VAL A O 1
ATOM 671 N N . ILE A 1 84 ? -22.180 -1.304 25.350 1.00 73.50 84 ILE A N 1
ATOM 672 C CA . ILE A 1 84 ? -23.453 -1.949 25.018 1.00 73.50 84 ILE A CA 1
ATOM 673 C C . ILE A 1 84 ? -24.515 -0.864 24.818 1.00 73.50 84 ILE A C 1
ATOM 675 O O . ILE A 1 84 ? -24.682 -0.011 25.688 1.00 73.50 84 ILE A O 1
ATOM 679 N N . ASP A 1 85 ? -25.233 -0.917 23.697 1.00 78.12 85 ASP A N 1
ATOM 680 C CA . ASP A 1 85 ? -26.419 -0.090 23.473 1.00 78.12 85 ASP A CA 1
ATOM 681 C C . ASP A 1 85 ? -27.633 -0.798 24.100 1.00 78.12 85 ASP A C 1
ATOM 683 O O . ASP A 1 85 ? -28.056 -1.831 23.575 1.00 78.12 85 ASP A O 1
ATOM 687 N N . PRO A 1 86 ? -28.181 -0.306 25.227 1.00 72.00 86 PRO A N 1
ATOM 688 C CA . PRO A 1 86 ? -29.250 -0.988 25.946 1.00 72.00 86 PRO A CA 1
ATOM 689 C C . PRO A 1 86 ? -30.531 -1.168 25.117 1.00 72.00 86 PRO A C 1
ATOM 691 O O . PRO A 1 86 ? -31.184 -2.196 25.290 1.00 72.00 86 PRO A O 1
ATOM 694 N N . GLU A 1 87 ? -30.864 -0.258 24.192 1.00 72.62 87 GLU A N 1
ATOM 695 C CA . GLU A 1 87 ? -32.062 -0.395 23.344 1.00 72.62 87 GLU A CA 1
ATOM 696 C C . GLU A 1 87 ? -31.915 -1.556 22.353 1.00 72.62 87 GL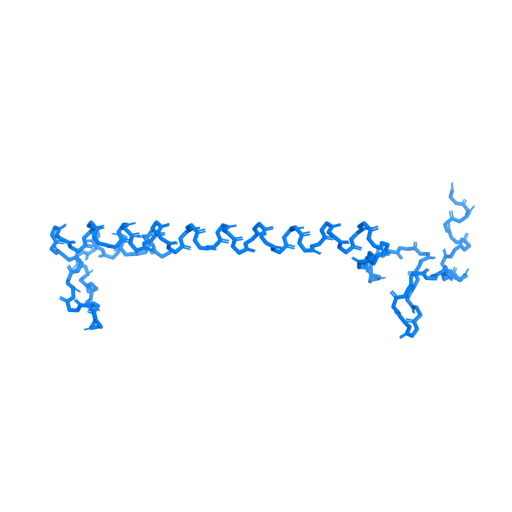U A C 1
ATOM 698 O O . GLU A 1 87 ? -32.826 -2.364 22.166 1.00 72.62 87 GLU A O 1
ATOM 703 N N . GLN A 1 88 ? -30.738 -1.691 21.739 1.00 66.75 88 GLN A N 1
ATOM 704 C CA . GLN A 1 88 ? -30.461 -2.794 20.818 1.00 66.75 88 GLN A CA 1
ATOM 705 C C . GLN A 1 88 ?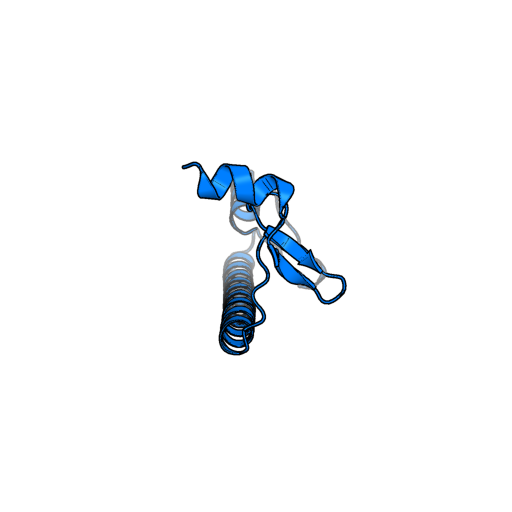 -30.103 -4.100 21.543 1.00 66.75 88 GLN A C 1
ATOM 707 O O . GLN A 1 88 ? -30.329 -5.190 21.011 1.00 66.75 88 GLN A O 1
ATOM 712 N N . ALA A 1 89 ? -29.569 -4.024 22.763 1.00 69.94 89 ALA A N 1
ATOM 713 C CA . ALA A 1 89 ? -29.185 -5.187 23.555 1.00 69.94 89 ALA A CA 1
ATOM 714 C C . ALA A 1 89 ? -30.387 -6.033 23.992 1.00 69.94 89 ALA A C 1
ATOM 716 O O . ALA A 1 89 ? -30.238 -7.246 24.142 1.00 69.94 89 ALA A O 1
ATOM 717 N N . GLU A 1 90 ? -31.573 -5.440 24.166 1.00 67.38 90 GLU A N 1
ATOM 718 C CA . GLU A 1 90 ? -32.802 -6.207 24.407 1.00 67.38 90 GLU A CA 1
ATOM 719 C C . GLU A 1 90 ? -33.132 -7.132 23.232 1.00 67.38 90 GLU A C 1
ATOM 721 O O . GLU A 1 90 ? -33.497 -8.289 23.442 1.00 67.38 90 GLU A O 1
ATOM 726 N N . VAL A 1 91 ? -32.935 -6.661 21.996 1.00 66.19 91 VAL A N 1
ATOM 727 C CA . VAL A 1 91 ? -33.140 -7.468 20.785 1.00 66.19 91 VAL A CA 1
ATOM 728 C C . VAL A 1 91 ? -32.142 -8.624 20.734 1.00 66.19 91 VAL A C 1
ATOM 730 O O . VAL A 1 91 ? -32.539 -9.752 20.458 1.00 66.19 91 VAL A O 1
ATOM 733 N N . VAL A 1 92 ? -30.869 -8.365 21.052 1.00 64.75 92 VAL A N 1
ATOM 734 C CA . VAL A 1 92 ? -29.810 -9.390 21.062 1.00 64.75 92 VAL A CA 1
ATOM 735 C C . VAL A 1 92 ? -30.021 -10.425 22.172 1.00 64.75 92 VAL A C 1
ATOM 737 O O . VAL A 1 92 ? -29.805 -11.602 21.930 1.00 64.75 92 VAL A O 1
ATOM 740 N N . LYS A 1 93 ? -30.474 -10.027 23.370 1.00 64.75 93 LYS A N 1
ATOM 741 C CA . LYS A 1 93 ? -30.758 -10.956 24.486 1.00 64.75 93 LYS A CA 1
ATOM 742 C C . LYS A 1 93 ? -31.994 -11.829 24.266 1.00 64.75 93 LYS A C 1
ATOM 744 O O . LYS A 1 93 ? -32.153 -12.828 24.963 1.00 64.75 93 LYS A O 1
ATOM 749 N N . ARG A 1 94 ? -32.904 -11.416 23.379 1.00 62.16 94 ARG A N 1
ATOM 750 C CA . ARG A 1 94 ? -34.145 -12.144 23.077 1.00 62.16 94 ARG A CA 1
ATOM 751 C C . ARG A 1 94 ? -33.946 -13.272 22.056 1.00 62.16 94 ARG A C 1
ATOM 753 O O . ARG A 1 94 ? -34.843 -14.099 21.916 1.00 62.16 94 ARG A O 1
ATOM 760 N N . ILE A 1 95 ? -32.835 -13.258 21.320 1.00 57.66 95 ILE A N 1
ATOM 761 C CA . ILE A 1 95 ? -32.444 -14.269 20.323 1.00 57.66 95 ILE A CA 1
ATOM 762 C C . ILE A 1 95 ? -31.567 -15.317 21.009 1.00 57.66 95 ILE A C 1
ATOM 764 O O . ILE A 1 95 ? -31.789 -16.515 20.730 1.00 57.66 95 ILE A O 1
#

InterPro domains:
  IPR006119 Resolvase, N-terminal catalytic domain [PF00239] (2-63)
  IPR036162 Resolvase-like, N-terminal catalytic domain superfamily [G3DSA:3.40.50.1390] (1-50)
  IPR036162 Resolvase-like, N-terminal catalytic domain superfamily [SSF53041] (2-63)
  IPR038109 DNA-binding recombinase domain superfamily [G3DSA:3.90.1750.20] (51-95)